Protein AF-A0A920LU42-F1 (afdb_monomer_lite)

Foldseek 3Di:
DDDPPDDVVVVVCVVVVVVDPPVVVVVVQVVCVVVVNDPDDDDDD

Structure (mmCIF, N/CA/C/O backbone):
data_AF-A0A920LU42-F1
#
_entry.id   AF-A0A920LU42-F1
#
loop_
_atom_site.group_PDB
_atom_site.id
_atom_site.type_symbol
_atom_site.label_atom_id
_atom_site.label_alt_id
_atom_site.label_comp_id
_atom_site.label_asym_id
_atom_site.label_entity_id
_atom_site.label_seq_id
_atom_site.pdbx_PDB_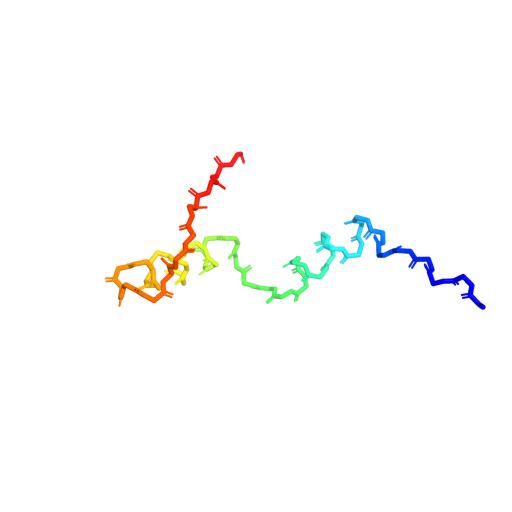ins_code
_atom_site.Cartn_x
_atom_site.Cartn_y
_atom_site.Cartn_z
_atom_site.occupancy
_atom_site.B_iso_or_equiv
_atom_site.auth_seq_id
_atom_site.auth_comp_id
_atom_site.auth_asym_id
_atom_site.auth_atom_id
_atom_site.pdbx_PDB_model_num
ATOM 1 N N . MET A 1 1 ? -19.801 -18.947 -21.833 1.00 53.19 1 MET A N 1
ATOM 2 C CA . MET A 1 1 ? -18.332 -18.862 -21.928 1.00 53.19 1 MET A CA 1
ATOM 3 C C . MET A 1 1 ? -17.828 -18.848 -20.498 1.00 53.19 1 MET A C 1
ATOM 5 O O . MET A 1 1 ? -18.362 -18.069 -19.722 1.00 53.19 1 MET A O 1
ATOM 9 N N . PHE A 1 2 ? -16.967 -19.791 -20.116 1.00 50.81 2 PHE A N 1
ATOM 10 C CA . PHE A 1 2 ? -16.314 -19.770 -18.804 1.00 50.81 2 PHE A CA 1
ATOM 11 C C . PHE A 1 2 ? -15.292 -18.636 -18.835 1.00 50.81 2 PHE A C 1
ATOM 13 O O . PHE A 1 2 ? -14.467 -18.621 -19.743 1.00 50.81 2 PHE A O 1
ATOM 20 N N . ASP A 1 3 ? -15.403 -17.691 -17.906 1.00 62.25 3 ASP A N 1
ATOM 21 C CA . ASP A 1 3 ? -14.404 -16.648 -17.688 1.00 62.25 3 ASP A CA 1
ATOM 22 C C . ASP A 1 3 ? -13.399 -17.238 -16.687 1.00 62.25 3 ASP A C 1
ATOM 24 O O . ASP A 1 3 ? -13.765 -17.423 -15.519 1.00 62.25 3 ASP A O 1
ATOM 28 N N . PRO A 1 4 ? -12.2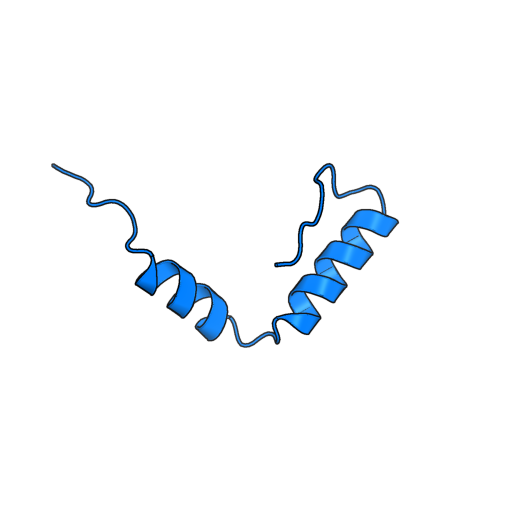23 -17.722 -17.131 1.00 66.06 4 PRO A N 1
ATOM 29 C CA . PRO A 1 4 ? -11.240 -18.266 -16.209 1.00 66.06 4 PRO A CA 1
ATOM 30 C C . PRO A 1 4 ? -10.839 -17.124 -15.277 1.00 66.06 4 PRO A C 1
ATOM 32 O O . PRO A 1 4 ? -10.447 -16.053 -15.731 1.00 66.06 4 PRO A O 1
ATOM 35 N N . GLY A 1 5 ? -11.033 -17.321 -13.972 1.00 70.19 5 GLY A N 1
ATOM 36 C CA . GLY A 1 5 ? -10.629 -16.326 -12.987 1.00 70.19 5 GLY A CA 1
ATOM 37 C C . GLY A 1 5 ? -9.157 -15.962 -13.180 1.00 70.19 5 GLY A C 1
ATOM 38 O O . GLY A 1 5 ? -8.367 -16.798 -13.608 1.00 70.19 5 GLY A O 1
ATOM 39 N N . ILE A 1 6 ? -8.809 -14.714 -12.873 1.00 77.19 6 ILE A N 1
ATOM 40 C CA . ILE A 1 6 ? -7.428 -14.226 -12.930 1.00 77.19 6 ILE A CA 1
ATOM 41 C C . ILE A 1 6 ? -6.520 -15.168 -12.131 1.00 77.19 6 ILE A C 1
ATOM 43 O O . ILE A 1 6 ? -6.765 -15.434 -10.950 1.00 77.19 6 ILE A O 1
ATOM 47 N N . GLU A 1 7 ? -5.470 -15.659 -12.785 1.00 82.88 7 GLU A N 1
ATOM 48 C CA . GLU A 1 7 ? -4.443 -16.482 -12.154 1.00 82.88 7 GLU A CA 1
ATOM 49 C C . GLU A 1 7 ? -3.615 -15.623 -11.190 1.00 82.88 7 GLU A C 1
ATOM 51 O O . GLU A 1 7 ? -3.263 -14.478 -11.480 1.00 82.88 7 GLU A O 1
ATOM 56 N N . LEU A 1 8 ? -3.251 -16.179 -10.031 1.00 75.62 8 LEU A N 1
ATOM 57 C CA . LEU A 1 8 ? -2.470 -15.456 -9.019 1.00 75.62 8 LEU A CA 1
ATOM 58 C C . LEU A 1 8 ? -1.140 -14.920 -9.583 1.00 75.62 8 LEU A C 1
ATOM 60 O O . LEU A 1 8 ? -0.666 -13.865 -9.163 1.00 75.62 8 LEU A O 1
ATOM 64 N N . SER A 1 9 ? -0.555 -15.621 -10.556 1.00 80.62 9 SER A N 1
ATOM 65 C CA . SER A 1 9 ? 0.650 -15.184 -11.263 1.00 80.62 9 SER A CA 1
ATOM 66 C C . SER A 1 9 ? 0.452 -13.871 -12.018 1.00 80.62 9 SER A C 1
ATOM 68 O O . SER A 1 9 ? 1.346 -13.031 -11.983 1.00 80.62 9 SER A O 1
ATOM 70 N N . GLU A 1 10 ? -0.716 -13.647 -12.627 1.00 82.75 10 GLU A N 1
ATOM 71 C CA . GLU A 1 10 ? -1.019 -12.393 -13.331 1.00 82.75 10 GLU A CA 1
ATOM 72 C C . GLU A 1 10 ? -1.126 -11.217 -12.353 1.00 82.75 10 GLU A C 1
ATOM 74 O O . GLU A 1 10 ? -0.705 -10.107 -12.671 1.00 82.75 10 GLU A O 1
ATOM 79 N N . ILE A 1 11 ? -1.612 -11.457 -11.129 1.00 76.62 11 ILE A N 1
ATOM 80 C CA . ILE A 1 11 ? -1.652 -10.439 -10.066 1.00 76.62 11 ILE A CA 1
ATOM 81 C C . ILE A 1 11 ? -0.230 -10.061 -9.640 1.00 76.62 11 ILE A C 1
ATOM 83 O O . ILE A 1 11 ? 0.096 -8.879 -9.527 1.00 76.62 11 ILE A O 1
ATOM 87 N N . VAL A 1 12 ? 0.626 -11.059 -9.414 1.00 78.94 12 VAL A N 1
ATOM 88 C CA . VAL A 1 12 ? 2.021 -10.843 -9.004 1.00 78.94 12 VAL A CA 1
ATOM 89 C C . VAL A 1 12 ? 2.813 -10.135 -10.105 1.00 78.94 12 VAL A C 1
ATOM 91 O O . VAL A 1 12 ? 3.576 -9.212 -9.815 1.00 78.94 12 VAL A O 1
ATOM 94 N N . GLU A 1 13 ? 2.617 -10.517 -11.366 1.00 81.75 13 GLU A N 1
ATOM 95 C CA . GLU A 1 13 ? 3.236 -9.844 -12.509 1.00 81.75 13 GLU A CA 1
ATOM 96 C C . GLU A 1 13 ? 2.735 -8.412 -12.669 1.00 81.75 13 GLU A C 1
ATOM 98 O O . GLU A 1 13 ? 3.556 -7.517 -12.848 1.00 81.75 13 GLU A O 1
ATOM 103 N N . ALA A 1 14 ? 1.431 -8.159 -12.533 1.00 78.00 14 ALA A N 1
ATOM 104 C CA . ALA A 1 14 ? 0.874 -6.811 -12.614 1.00 78.00 14 ALA A CA 1
ATOM 105 C C . ALA A 1 14 ? 1.435 -5.890 -11.519 1.00 78.00 14 ALA A C 1
ATOM 107 O O . ALA A 1 14 ? 1.805 -4.750 -11.806 1.00 78.00 14 ALA A O 1
ATOM 108 N N . ILE A 1 15 ? 1.559 -6.389 -10.284 1.00 71.88 15 ILE A N 1
ATOM 109 C CA . ILE A 1 15 ? 2.156 -5.636 -9.171 1.00 71.88 15 ILE A CA 1
ATOM 110 C C . ILE A 1 15 ? 3.639 -5.346 -9.442 1.00 71.88 15 ILE A C 1
ATOM 112 O O . ILE A 1 15 ? 4.082 -4.214 -9.258 1.00 71.88 15 ILE A O 1
ATOM 116 N N . ASN A 1 16 ? 4.405 -6.326 -9.930 1.00 74.88 16 ASN A N 1
ATOM 117 C CA . ASN A 1 16 ? 5.816 -6.122 -10.273 1.00 74.88 16 ASN A CA 1
ATOM 118 C C . ASN A 1 16 ? 6.005 -5.196 -11.494 1.00 74.88 16 ASN A C 1
ATOM 120 O O . ASN A 1 16 ? 6.957 -4.417 -11.536 1.00 74.88 16 ASN A O 1
ATOM 124 N N . ALA A 1 17 ? 5.100 -5.247 -12.475 1.00 74.00 17 ALA A N 1
ATOM 125 C CA . ALA A 1 17 ? 5.148 -4.453 -13.706 1.00 74.00 17 ALA A CA 1
ATOM 126 C C . ALA A 1 17 ? 4.826 -2.969 -13.482 1.00 74.00 17 ALA A C 1
ATOM 128 O O . ALA A 1 17 ? 5.280 -2.118 -14.247 1.00 74.00 17 ALA A O 1
ATOM 129 N N . VAL A 1 18 ? 4.085 -2.648 -12.417 1.00 71.06 18 VAL A N 1
ATOM 130 C CA . VAL A 1 18 ? 3.802 -1.270 -11.992 1.00 71.06 18 VAL A CA 1
ATOM 131 C C . VAL A 1 18 ? 5.088 -0.511 -11.613 1.00 71.06 18 VAL A C 1
ATOM 133 O O . VAL A 1 18 ? 5.088 0.721 -11.608 1.00 71.06 18 VAL A O 1
ATOM 136 N N . GLY A 1 19 ? 6.213 -1.207 -11.383 1.00 63.78 19 GLY A N 1
ATOM 137 C CA . GLY A 1 19 ? 7.558 -0.613 -11.326 1.00 63.78 19 GLY A CA 1
ATOM 138 C C . GLY A 1 19 ? 7.788 0.370 -10.173 1.00 63.78 19 GLY A C 1
ATOM 139 O O . GLY A 1 19 ? 8.862 0.955 -10.061 1.00 63.78 19 GLY A O 1
ATOM 140 N N . THR A 1 20 ? 6.787 0.555 -9.317 1.00 62.03 20 THR A N 1
ATOM 141 C CA . THR A 1 20 ? 6.892 1.269 -8.048 1.00 62.03 20 THR A CA 1
ATOM 142 C C . THR A 1 20 ? 7.342 0.244 -7.019 1.00 62.03 20 THR A C 1
ATOM 144 O O . THR A 1 20 ? 6.844 -0.885 -6.999 1.00 62.03 20 THR A O 1
ATOM 147 N N . SER A 1 21 ? 8.321 0.598 -6.191 1.00 75.31 21 SER A N 1
ATOM 148 C CA . SER A 1 21 ? 8.745 -0.284 -5.111 1.00 75.31 21 SER A CA 1
ATOM 149 C C . SER A 1 21 ? 7.520 -0.610 -4.249 1.00 75.31 21 SER A C 1
ATOM 151 O O . SER A 1 21 ? 6.685 0.271 -4.034 1.00 75.31 21 SER A O 1
ATOM 153 N N . PRO A 1 22 ? 7.39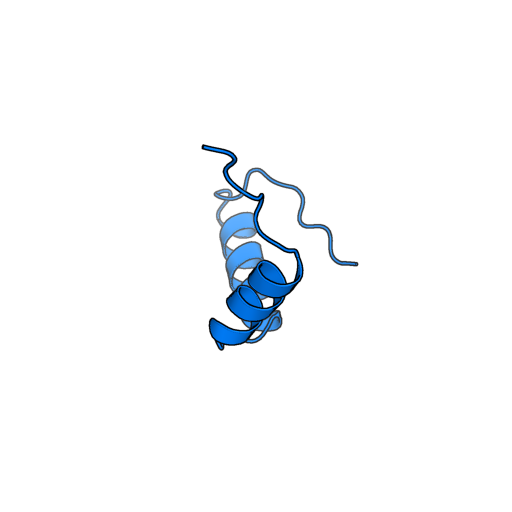6 -1.823 -3.687 1.00 72.56 22 PRO A N 1
ATOM 154 C CA . PRO A 1 22 ? 6.400 -2.093 -2.652 1.00 72.56 22 PRO A CA 1
ATOM 155 C C . PRO A 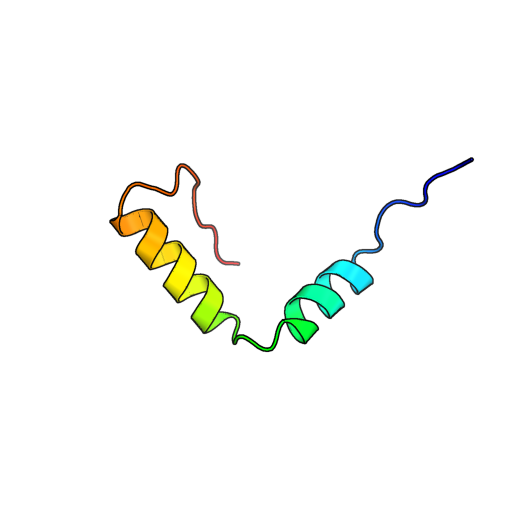1 22 ? 6.393 -1.015 -1.550 1.00 72.56 22 PRO A C 1
ATOM 157 O O . PRO A 1 22 ? 5.338 -0.679 -1.019 1.00 72.56 22 PRO A O 1
ATOM 160 N N . ALA A 1 23 ? 7.552 -0.401 -1.277 1.00 77.75 23 ALA A N 1
ATOM 161 C CA . ALA A 1 23 ? 7.687 0.737 -0.371 1.00 77.75 23 ALA A CA 1
ATOM 162 C C . ALA A 1 23 ? 6.915 1.993 -0.824 1.00 77.75 23 ALA A C 1
ATOM 164 O O . ALA A 1 23 ? 6.355 2.695 0.013 1.00 77.75 23 ALA A O 1
ATOM 165 N N . ASP A 1 24 ? 6.842 2.264 -2.127 1.00 81.88 24 ASP A N 1
ATOM 166 C CA . ASP A 1 24 ? 6.129 3.422 -2.676 1.00 81.88 24 ASP A CA 1
ATOM 167 C C . ASP A 1 24 ? 4.610 3.250 -2.538 1.00 81.88 24 ASP A C 1
ATOM 169 O O . ASP A 1 24 ? 3.895 4.200 -2.221 1.00 81.88 24 ASP A O 1
ATOM 173 N N . LEU A 1 25 ? 4.108 2.022 -2.705 1.00 79.25 25 LEU A N 1
ATOM 174 C CA . LEU A 1 25 ? 2.699 1.705 -2.457 1.00 79.25 25 LEU A CA 1
ATOM 175 C C . LEU A 1 25 ? 2.351 1.852 -0.975 1.00 79.25 25 LEU A C 1
ATOM 177 O O . LEU A 1 25 ? 1.318 2.432 -0.647 1.00 79.25 25 LEU A O 1
ATOM 181 N N . VAL A 1 26 ? 3.228 1.390 -0.081 1.00 81.69 26 VAL A N 1
ATOM 182 C CA . VAL A 1 26 ? 3.072 1.608 1.363 1.00 81.69 26 VAL A CA 1
ATOM 183 C C . VAL A 1 26 ? 3.038 3.103 1.679 1.00 81.69 26 VAL A C 1
ATOM 185 O O . VAL A 1 26 ? 2.120 3.540 2.366 1.00 81.69 26 VAL A O 1
ATOM 188 N N . ALA A 1 27 ? 3.942 3.905 1.110 1.00 84.81 27 ALA A N 1
ATOM 189 C CA . ALA A 1 27 ? 3.969 5.353 1.322 1.00 84.81 27 ALA A CA 1
ATOM 190 C C . ALA A 1 27 ? 2.677 6.051 0.853 1.00 84.81 27 ALA A C 1
ATOM 192 O O . ALA A 1 27 ? 2.152 6.923 1.547 1.00 84.81 27 ALA A O 1
ATOM 193 N N . ILE A 1 28 ? 2.117 5.646 -0.293 1.00 84.00 28 ILE A N 1
ATOM 194 C CA . ILE A 1 28 ? 0.829 6.166 -0.782 1.00 84.00 28 ILE A CA 1
ATOM 195 C C . ILE A 1 28 ? -0.311 5.765 0.162 1.00 84.00 28 ILE A C 1
ATOM 197 O O . ILE A 1 28 ? -1.151 6.598 0.508 1.00 84.00 28 ILE A O 1
ATOM 201 N N . LEU A 1 29 ? -0.354 4.505 0.596 1.00 85.38 29 LEU A N 1
ATOM 202 C CA . LEU A 1 29 ? -1.400 4.008 1.491 1.00 85.38 29 LEU A CA 1
ATOM 203 C C . LEU A 1 29 ? -1.320 4.657 2.882 1.00 85.38 29 LEU A C 1
ATOM 205 O O . LEU A 1 29 ? -2.358 4.987 3.460 1.00 85.38 29 LEU A O 1
ATOM 209 N N . GLU A 1 30 ? -0.116 4.911 3.394 1.00 84.25 30 GLU A N 1
ATOM 210 C CA . GLU A 1 30 ? 0.109 5.663 4.632 1.00 84.25 30 GLU A CA 1
ATOM 211 C C . GLU A 1 30 ? -0.363 7.113 4.508 1.00 84.25 30 GLU A C 1
ATOM 213 O O . GLU A 1 30 ? -1.112 7.581 5.370 1.00 84.25 30 GLU A O 1
ATOM 218 N N . ALA A 1 31 ? -0.025 7.790 3.406 1.00 87.06 31 ALA A N 1
ATOM 219 C CA . ALA A 1 31 ? -0.487 9.149 3.137 1.00 87.06 31 ALA A CA 1
ATOM 220 C C . ALA A 1 31 ? -2.023 9.228 3.033 1.00 87.06 31 ALA A C 1
ATOM 222 O O . ALA A 1 31 ? -2.645 10.145 3.572 1.00 87.06 31 ALA A O 1
ATOM 223 N N . LEU A 1 32 ? -2.667 8.243 2.394 1.00 85.62 32 LEU A N 1
ATOM 224 C CA . LEU A 1 32 ? -4.130 8.166 2.299 1.00 85.62 32 LEU A CA 1
ATOM 225 C C . LEU A 1 32 ? -4.796 7.866 3.651 1.00 85.62 32 LEU A C 1
ATOM 227 O O . LEU A 1 32 ? -5.887 8.381 3.923 1.00 85.62 32 LEU A O 1
ATOM 231 N N . ARG A 1 33 ? -4.160 7.059 4.508 1.00 82.31 33 ARG A N 1
ATOM 232 C CA . ARG A 1 33 ? -4.601 6.823 5.890 1.00 82.31 33 ARG A CA 1
ATOM 233 C C . ARG A 1 33 ? -4.512 8.099 6.723 1.00 82.31 33 ARG A C 1
ATOM 235 O O . ARG A 1 33 ? -5.476 8.429 7.409 1.00 82.31 33 ARG A O 1
ATOM 242 N N . GLU A 1 34 ? -3.392 8.812 6.659 1.00 84.06 34 GLU A N 1
ATOM 243 C CA . GLU A 1 34 ? -3.185 10.061 7.400 1.00 84.06 34 GLU A CA 1
ATOM 244 C C . GLU A 1 34 ? -4.156 11.162 6.950 1.00 84.06 34 GLU A C 1
ATOM 246 O O . GLU A 1 34 ? -4.725 11.871 7.778 1.00 84.06 34 GLU A O 1
ATOM 251 N N . ALA A 1 35 ? -4.455 11.222 5.650 1.00 86.56 35 ALA A N 1
ATOM 252 C CA . ALA A 1 35 ? -5.484 12.098 5.095 1.00 86.56 35 ALA A CA 1
ATOM 253 C C . ALA A 1 35 ? -6.926 11.712 5.503 1.00 86.56 35 ALA A C 1
ATOM 255 O O . ALA A 1 35 ? -7.873 12.410 5.137 1.00 86.56 35 ALA A O 1
ATOM 256 N N . GLY A 1 36 ? -7.129 10.591 6.209 1.00 81.94 36 GLY A N 1
ATOM 257 C CA . GLY A 1 36 ? -8.452 10.063 6.566 1.00 81.94 36 GLY A CA 1
ATOM 258 C C . GLY A 1 36 ? -9.255 9.526 5.374 1.00 81.94 36 GLY A C 1
ATOM 259 O O . GLY A 1 36 ? -10.442 9.222 5.509 1.00 81.94 36 GLY A O 1
ATOM 260 N N . SER A 1 37 ? -8.618 9.406 4.205 1.00 81.69 37 SER A N 1
ATOM 261 C CA . SER A 1 37 ? -9.224 8.931 2.957 1.00 81.69 37 SER A CA 1
ATOM 262 C C . SER A 1 37 ? -9.309 7.406 2.891 1.00 81.69 37 SER A C 1
ATOM 264 O O . SER A 1 37 ? -10.106 6.874 2.116 1.00 81.69 37 SER A O 1
ATOM 266 N N . LEU A 1 38 ? -8.494 6.694 3.673 1.00 76.31 38 LEU A N 1
ATOM 267 C CA . LEU A 1 38 ? -8.455 5.237 3.683 1.00 76.31 38 LEU A CA 1
ATOM 268 C C . LEU A 1 38 ? -9.339 4.682 4.810 1.00 76.31 38 LEU A C 1
ATOM 270 O O . LEU A 1 38 ? -8.979 4.733 5.984 1.00 76.31 38 LEU A O 1
ATOM 274 N N . ARG A 1 39 ? 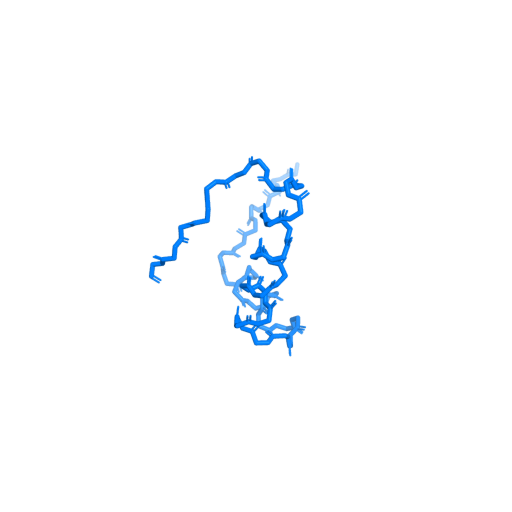-10.500 4.119 4.454 1.00 70.00 39 ARG A N 1
ATOM 275 C CA . ARG A 1 39 ? -11.351 3.332 5.367 1.00 70.00 39 ARG A CA 1
ATOM 276 C C . ARG A 1 39 ? -11.041 1.839 5.218 1.00 70.00 39 ARG A C 1
ATOM 278 O O . ARG A 1 39 ? -11.889 1.076 4.767 1.00 70.00 39 ARG A O 1
ATOM 285 N N . ALA A 1 40 ? -9.811 1.447 5.528 1.00 72.81 40 ALA A N 1
ATOM 286 C CA . ALA A 1 40 ? -9.360 0.056 5.496 1.00 72.81 40 ALA A CA 1
ATOM 287 C C . ALA A 1 40 ? -8.216 -0.158 6.501 1.00 72.81 40 ALA A C 1
ATOM 289 O O . ALA A 1 40 ? -7.478 0.780 6.802 1.00 72.81 40 ALA A O 1
ATOM 290 N N . GLU A 1 41 ? -8.064 -1.383 7.007 1.00 66.62 41 GLU A N 1
ATOM 291 C CA . GLU A 1 41 ? -6.893 -1.782 7.794 1.00 66.62 41 GLU A CA 1
ATOM 292 C C . GLU A 1 41 ? -5.764 -2.206 6.852 1.00 66.62 41 GLU A C 1
ATOM 294 O O . GLU A 1 41 ? -5.924 -3.118 6.041 1.00 66.62 41 GLU A O 1
ATOM 299 N N . LEU A 1 42 ? -4.617 -1.532 6.950 1.00 74.19 42 LEU A N 1
ATOM 300 C CA . LEU A 1 42 ? -3.403 -1.953 6.261 1.00 74.19 42 LEU A CA 1
ATOM 301 C C . LEU A 1 42 ? -2.784 -3.116 7.048 1.00 74.19 42 LEU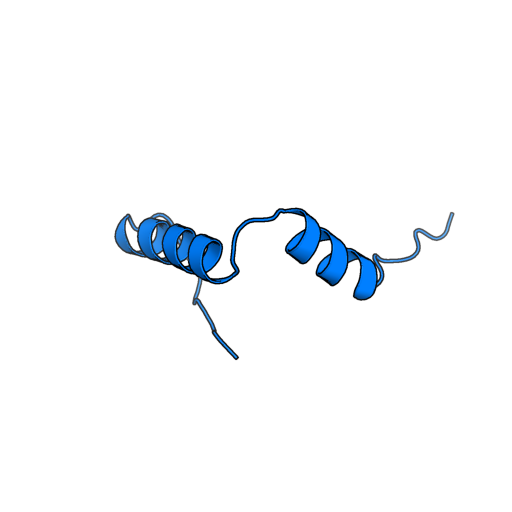 A C 1
ATOM 303 O O . LEU A 1 42 ? -2.341 -2.926 8.180 1.00 74.19 42 LEU A O 1
ATOM 307 N N . VAL A 1 43 ? -2.748 -4.306 6.452 1.00 71.12 43 VAL A N 1
ATOM 308 C CA . VAL A 1 43 ? -2.094 -5.491 7.023 1.00 71.12 43 VAL A CA 1
ATOM 309 C C . VAL A 1 43 ? -0.860 -5.808 6.182 1.00 71.12 43 VAL A C 1
ATOM 311 O O . VAL A 1 43 ? -0.980 -6.023 4.978 1.00 71.12 43 VAL A O 1
ATOM 314 N N . VAL A 1 44 ? 0.319 -5.825 6.809 1.00 73.81 44 VAL A N 1
ATOM 315 C CA . VAL A 1 44 ? 1.598 -6.196 6.176 1.00 73.81 44 VAL A CA 1
ATOM 316 C C . VAL A 1 44 ? 2.016 -7.566 6.715 1.00 73.81 44 VAL A C 1
ATOM 318 O O . VAL A 1 44 ? 2.012 -7.753 7.933 1.00 73.81 44 VAL A O 1
ATOM 321 N N . ILE A 1 45 ? 2.329 -8.514 5.823 1.00 73.75 45 ILE A N 1
ATOM 322 C CA . ILE A 1 45 ? 2.652 -9.924 6.126 1.00 73.75 45 ILE A CA 1
ATOM 323 C C . ILE A 1 45 ? 4.040 -10.263 5.587 1.00 73.75 45 ILE A C 1
ATOM 325 O O . ILE A 1 45 ? 4.332 -9.820 4.453 1.00 73.75 45 ILE A O 1
#

Sequence (45 aa):
MFDPGIELSEIVEAINAVGTSPADLVAILEALREAGSLRAELVVI

pLDDT: mean 75.76, std 8.28, range [50.81, 87.06]

Radius of gyration: 14.19 Å; chains: 1; bounding box: 27×32×30 Å

Secondary structure (DSSP, 8-state):
---PPPPHHHHHHHHHHT-S-HHHHHHHHHHHHHTT---S-----